Protein AF-A0A7I8DQJ8-F1 (afdb_monomer_lite)

Foldseek 3Di:
DEEDEQEDPVVVQVVLCPDPCSVVDHPVVVVVVDDHPPDPVPDDYDYDYPVDDPVNVVVVVVVVVVVVD

pLDDT: mean 94.17, std 7.84, range [49.38, 98.19]

Organism: NCBI:txid1727145

Structure (mmCIF, N/CA/C/O backbone):
data_AF-A0A7I8DQJ8-F1
#
_entry.id   AF-A0A7I8DQJ8-F1
#
loop_
_atom_site.group_PDB
_atom_site.id
_atom_site.type_symbol
_atom_site.label_atom_id
_atom_site.label_alt_id
_at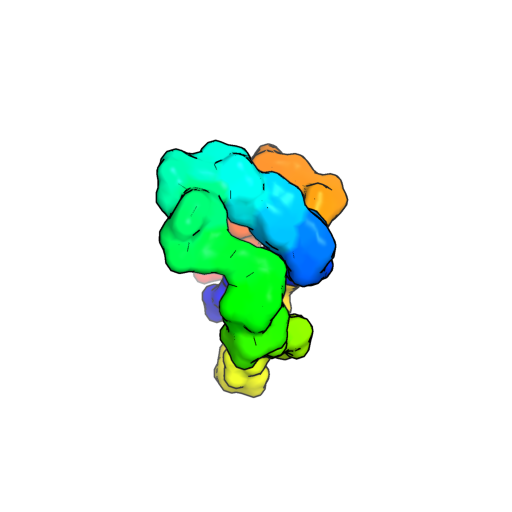om_site.label_comp_id
_atom_site.label_asym_id
_atom_site.label_entity_id
_atom_site.label_seq_id
_atom_site.pdbx_PDB_ins_code
_atom_site.Cartn_x
_atom_site.Cartn_y
_atom_site.Cartn_z
_atom_site.occupancy
_atom_site.B_iso_or_equiv
_atom_site.auth_seq_id
_atom_site.auth_comp_id
_atom_site.auth_asym_id
_atom_site.auth_atom_id
_atom_site.pdbx_PDB_model_num
ATOM 1 N N . MET A 1 1 ? -12.844 -2.713 11.210 1.00 89.88 1 MET A N 1
ATOM 2 C CA . MET A 1 1 ? -12.188 -1.567 10.552 1.00 89.88 1 MET A CA 1
ATOM 3 C C . MET A 1 1 ? -10.877 -2.053 9.969 1.00 89.88 1 MET A C 1
ATOM 5 O O . MET A 1 1 ? -10.248 -2.895 10.600 1.00 89.88 1 MET A O 1
ATOM 9 N N . ALA A 1 2 ? -10.507 -1.583 8.784 1.00 95.25 2 ALA A N 1
ATOM 10 C CA . ALA A 1 2 ? -9.231 -1.884 8.141 1.00 95.25 2 ALA A CA 1
ATOM 11 C C . ALA A 1 2 ? -8.480 -0.590 7.805 1.00 95.25 2 ALA A C 1
ATOM 13 O O . ALA A 1 2 ? -9.071 0.489 7.785 1.00 95.25 2 ALA A O 1
ATOM 14 N N . TYR A 1 3 ? -7.182 -0.713 7.543 1.00 96.62 3 TYR A N 1
ATOM 15 C CA . TYR A 1 3 ? -6.321 0.390 7.128 1.00 96.62 3 TYR A CA 1
ATOM 16 C C . TYR A 1 3 ? -5.765 0.090 5.740 1.00 96.62 3 TYR A C 1
ATOM 18 O O . TYR A 1 3 ? -5.271 -1.012 5.502 1.00 96.62 3 TYR A O 1
ATOM 26 N N . TYR A 1 4 ? -5.839 1.068 4.844 1.00 96.62 4 TYR A N 1
ATOM 27 C CA . TYR A 1 4 ? -5.369 0.959 3.467 1.00 96.62 4 TYR A CA 1
ATOM 28 C C . TYR A 1 4 ? -4.281 2.001 3.210 1.00 96.62 4 TYR A C 1
ATOM 30 O O . TYR A 1 4 ? -4.483 3.186 3.477 1.00 96.62 4 TYR A O 1
ATOM 38 N N . PHE A 1 5 ? -3.138 1.578 2.669 1.00 96.12 5 PHE A N 1
ATOM 39 C CA . PHE A 1 5 ? -2.089 2.498 2.232 1.00 96.12 5 PHE A CA 1
ATOM 40 C C . PHE A 1 5 ? -2.473 3.138 0.893 1.00 96.12 5 PHE A C 1
ATOM 42 O O . PHE A 1 5 ? -2.314 2.528 -0.162 1.00 96.12 5 PHE A O 1
ATOM 49 N N . ASP A 1 6 ? -2.961 4.379 0.942 1.00 96.12 6 ASP A N 1
ATOM 50 C CA . ASP A 1 6 ? -3.334 5.165 -0.240 1.00 96.12 6 ASP A CA 1
ATOM 51 C C . ASP A 1 6 ? -2.083 5.836 -0.818 1.00 96.12 6 ASP A C 1
ATOM 53 O O . ASP A 1 6 ? -1.808 7.016 -0.594 1.00 96.12 6 ASP A O 1
ATOM 57 N N . ILE A 1 7 ? -1.264 5.016 -1.481 1.00 95.38 7 ILE A N 1
ATOM 58 C CA . ILE A 1 7 ? 0.024 5.398 -2.063 1.00 95.38 7 ILE A CA 1
ATOM 59 C C . ILE A 1 7 ? -0.084 5.322 -3.595 1.00 95.38 7 ILE A C 1
ATOM 61 O O . ILE A 1 7 ? -0.517 4.289 -4.110 1.00 95.38 7 ILE A O 1
ATOM 65 N N . PRO A 1 8 ? 0.321 6.371 -4.337 1.00 95.44 8 PRO A N 1
ATOM 66 C CA . PRO A 1 8 ? 0.339 6.344 -5.797 1.00 95.44 8 PRO A CA 1
ATOM 67 C C . PRO A 1 8 ? 1.266 5.264 -6.357 1.00 95.44 8 PRO A C 1
ATOM 69 O O . PRO A 1 8 ? 2.302 4.948 -5.767 1.00 95.44 8 PRO A O 1
ATOM 72 N N . PHE A 1 9 ? 0.943 4.763 -7.550 1.00 97.12 9 PHE A N 1
ATOM 73 C CA . PHE A 1 9 ? 1.740 3.738 -8.226 1.00 97.12 9 PHE A CA 1
ATOM 74 C C . PHE A 1 9 ? 3.207 4.150 -8.393 1.00 97.12 9 PHE A C 1
ATOM 76 O O . PHE A 1 9 ? 4.107 3.336 -8.205 1.00 97.12 9 PHE A O 1
ATOM 83 N N . GLU A 1 10 ? 3.454 5.414 -8.730 1.00 96.62 10 GLU A N 1
ATOM 84 C CA . GLU A 1 10 ? 4.791 5.954 -8.969 1.00 96.62 10 GLU A CA 1
ATOM 85 C C . GLU A 1 10 ? 5.666 5.837 -7.713 1.00 96.62 10 GLU A C 1
ATOM 87 O O . GLU A 1 10 ? 6.806 5.377 -7.787 1.00 96.62 10 GLU A O 1
ATOM 92 N N . GLU A 1 11 ? 5.112 6.162 -6.544 1.00 96.25 11 GLU A N 1
ATOM 93 C CA . GLU A 1 11 ? 5.798 6.002 -5.259 1.00 96.25 11 GLU A CA 1
ATOM 94 C C . GLU A 1 11 ? 5.982 4.518 -4.906 1.00 96.25 11 GLU A C 1
ATOM 96 O O . GLU A 1 11 ? 7.048 4.106 -4.439 1.00 96.25 11 GLU A O 1
ATOM 101 N N . THR A 1 12 ? 4.981 3.673 -5.176 1.00 95.88 12 THR A N 1
ATOM 102 C CA . THR A 1 12 ? 5.106 2.219 -5.001 1.00 95.88 12 THR A CA 1
ATOM 103 C C . THR A 1 12 ? 6.241 1.639 -5.851 1.00 95.88 12 THR A C 1
ATOM 105 O O . THR A 1 12 ? 6.993 0.789 -5.366 1.00 95.88 12 THR A O 1
ATOM 108 N N . LEU A 1 13 ? 6.408 2.110 -7.088 1.00 97.06 13 LEU A N 1
ATOM 109 C CA . LEU A 1 13 ? 7.479 1.685 -7.986 1.00 97.06 13 LEU A CA 1
ATOM 110 C C . LEU A 1 13 ? 8.859 2.122 -7.472 1.00 97.06 13 LEU A C 1
ATOM 112 O O . LEU A 1 13 ? 9.781 1.305 -7.454 1.00 97.06 13 LEU A O 1
ATOM 116 N N . ILE A 1 14 ? 8.997 3.363 -6.992 1.00 96.81 14 ILE A N 1
ATOM 117 C CA . ILE A 1 14 ? 10.242 3.864 -6.380 1.00 96.81 14 ILE A CA 1
ATOM 118 C C . ILE A 1 14 ? 10.639 2.995 -5.179 1.00 96.81 14 ILE A C 1
ATOM 120 O O . ILE A 1 14 ? 11.788 2.567 -5.068 1.00 96.81 14 ILE A O 1
ATOM 124 N N . ARG A 1 15 ? 9.686 2.670 -4.296 1.00 95.44 15 ARG A N 1
ATOM 125 C CA . ARG A 1 15 ? 9.941 1.797 -3.135 1.00 95.44 15 ARG A CA 1
ATOM 126 C C . ARG A 1 15 ? 10.298 0.372 -3.542 1.00 95.44 15 ARG A C 1
ATOM 128 O O . ARG A 1 15 ? 11.139 -0.253 -2.900 1.00 95.44 15 ARG A O 1
ATOM 135 N N . HIS A 1 16 ? 9.673 -0.155 -4.594 1.00 96.75 16 HIS A N 1
ATOM 136 C CA . HIS A 1 16 ? 9.985 -1.488 -5.113 1.00 96.75 16 HIS A CA 1
ATOM 137 C C . HIS A 1 16 ? 11.436 -1.594 -5.582 1.00 96.75 16 HIS A C 1
ATOM 139 O O . HIS A 1 16 ? 12.098 -2.572 -5.250 1.00 96.75 16 HIS A O 1
ATOM 145 N N . GLN A 1 17 ? 11.972 -0.563 -6.243 1.00 96.69 17 GLN A N 1
ATOM 146 C CA . GLN A 1 17 ? 13.369 -0.538 -6.703 1.00 96.69 17 GLN A CA 1
ATOM 147 C C . GLN A 1 17 ? 14.399 -0.695 -5.571 1.00 96.69 17 GLN A C 1
ATOM 149 O O . GLN A 1 17 ? 15.532 -1.098 -5.825 1.00 96.69 17 GLN A O 1
ATOM 154 N N . GLN A 1 18 ? 14.019 -0.404 -4.325 1.00 96.44 18 GLN A N 1
ATOM 155 C CA . GLN A 1 18 ? 14.886 -0.546 -3.153 1.00 96.44 18 GLN A CA 1
ATOM 156 C C . GLN A 1 18 ? 14.859 -1.960 -2.547 1.00 96.44 18 GLN A C 1
ATOM 158 O O . GLN A 1 18 ? 15.635 -2.254 -1.635 1.00 96.44 18 GLN A O 1
ATOM 163 N N . LYS A 1 19 ? 13.971 -2.849 -3.011 1.00 95.56 19 LYS A N 1
ATOM 164 C CA . LYS A 1 19 ? 13.852 -4.212 -2.483 1.00 95.56 19 LYS A CA 1
ATOM 165 C C . LYS A 1 19 ? 14.929 -5.136 -3.068 1.00 95.56 19 LYS A C 1
ATOM 167 O O . LYS A 1 19 ? 15.252 -5.025 -4.248 1.00 95.56 19 LYS A O 1
ATOM 172 N N . PRO A 1 20 ? 15.431 -6.129 -2.305 1.00 96.44 20 PRO A N 1
ATOM 173 C CA . PRO A 1 20 ? 16.410 -7.098 -2.813 1.00 96.44 20 PRO A CA 1
ATOM 174 C C . PRO A 1 20 ? 15.944 -7.844 -4.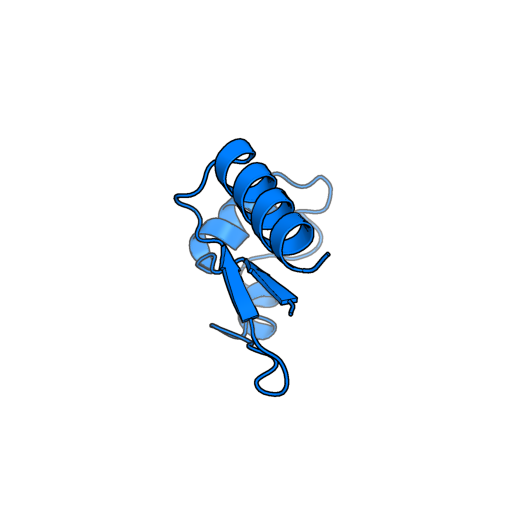071 1.00 96.44 20 PRO A C 1
ATOM 176 O O . PRO A 1 20 ? 16.751 -8.193 -4.931 1.00 96.44 20 PRO A O 1
ATOM 179 N N . ASN A 1 21 ? 14.634 -8.060 -4.191 1.00 94.25 21 ASN A N 1
ATOM 180 C CA . ASN A 1 21 ? 14.009 -8.775 -5.295 1.00 94.25 21 ASN A CA 1
ATOM 181 C C . ASN A 1 21 ? 13.464 -7.850 -6.402 1.00 94.25 21 ASN A C 1
ATOM 183 O O . ASN A 1 21 ? 12.680 -8.286 -7.239 1.00 94.25 21 ASN A O 1
ATOM 187 N N . ALA A 1 22 ? 13.893 -6.582 -6.450 1.00 96.12 22 ALA A N 1
ATOM 188 C CA . ALA A 1 22 ? 13.459 -5.616 -7.465 1.00 96.12 22 ALA A CA 1
ATOM 189 C C . ALA A 1 22 ? 13.712 -6.066 -8.917 1.00 96.12 22 ALA A C 1
ATOM 191 O O . ALA A 1 22 ? 13.079 -5.573 -9.844 1.00 96.12 22 ALA A O 1
ATOM 192 N N . HIS A 1 23 ? 14.643 -7.001 -9.116 1.00 95.62 23 HIS A N 1
ATOM 193 C CA . HIS A 1 23 ? 15.018 -7.543 -10.417 1.00 95.62 23 HIS A CA 1
ATOM 194 C C . HIS A 1 23 ? 14.086 -8.661 -10.923 1.00 95.62 23 HIS A C 1
ATOM 196 O O . HIS A 1 23 ? 14.228 -9.082 -12.067 1.00 95.62 23 HIS A O 1
ATOM 202 N N . GLU A 1 24 ? 13.155 -9.156 -10.100 1.00 97.62 24 GLU A N 1
ATOM 203 C CA . GLU A 1 24 ? 12.234 -10.238 -10.483 1.00 97.62 24 GLU A CA 1
ATOM 204 C C . GLU A 1 24 ? 11.069 -9.746 -11.356 1.00 97.62 24 GLU A C 1
ATOM 206 O O . GLU A 1 24 ? 10.541 -10.510 -12.161 1.00 97.62 24 GLU A O 1
ATOM 211 N N . PHE A 1 25 ? 10.663 -8.482 -11.204 1.00 96.75 25 PHE A N 1
ATOM 212 C CA . PHE A 1 25 ? 9.569 -7.864 -11.956 1.00 96.75 25 PHE A CA 1
ATOM 213 C C . PHE A 1 25 ? 9.707 -6.339 -11.981 1.00 96.75 25 PHE A C 1
ATOM 215 O O . PHE A 1 25 ? 10.156 -5.724 -11.010 1.00 96.75 25 PHE A O 1
ATOM 222 N N . GLY A 1 26 ? 9.316 -5.732 -13.104 1.00 95.50 26 GLY A N 1
ATOM 223 C CA . GLY A 1 26 ? 9.466 -4.297 -13.356 1.00 95.50 26 GLY A CA 1
ATOM 224 C C . GLY A 1 26 ? 8.141 -3.539 -13.439 1.00 95.50 26 GLY A C 1
ATOM 225 O O . GLY A 1 26 ? 7.067 -4.080 -13.178 1.00 95.50 26 GLY A O 1
ATOM 226 N N . GLU A 1 27 ? 8.215 -2.277 -13.870 1.00 97.44 27 GLU A N 1
ATOM 227 C CA . GLU A 1 27 ? 7.047 -1.397 -14.016 1.00 97.44 27 GLU A CA 1
ATOM 228 C C . GLU A 1 27 ? 5.923 -2.037 -14.843 1.00 97.44 27 GLU A C 1
ATOM 230 O O . GLU A 1 27 ? 4.760 -1.980 -14.450 1.00 97.44 27 GLU A O 1
ATOM 235 N N . VAL A 1 28 ? 6.264 -2.660 -15.975 1.00 97.88 28 VAL A N 1
ATOM 236 C CA . VAL A 1 28 ? 5.286 -3.251 -16.902 1.00 97.88 28 VAL A CA 1
ATOM 237 C C . VAL A 1 28 ? 4.461 -4.349 -16.231 1.00 97.88 28 VAL A C 1
ATOM 239 O O . VAL A 1 28 ? 3.264 -4.453 -16.491 1.00 97.88 28 VAL A O 1
ATOM 242 N N . ASP A 1 29 ? 5.076 -5.163 -15.377 1.00 97.56 29 ASP A N 1
ATOM 243 C CA . ASP A 1 29 ? 4.382 -6.237 -14.668 1.00 97.56 29 ASP A CA 1
ATOM 244 C C . ASP A 1 29 ? 3.540 -5.673 -13.527 1.00 97.56 29 ASP A C 1
ATOM 246 O O . ASP A 1 29 ? 2.347 -5.961 -13.442 1.00 97.56 29 ASP A O 1
ATOM 250 N N . MET A 1 30 ? 4.117 -4.765 -12.734 1.00 97.00 30 MET A N 1
ATOM 251 C CA . MET A 1 30 ? 3.400 -4.092 -11.651 1.00 97.00 30 MET A CA 1
ATOM 252 C C . MET A 1 30 ? 2.168 -3.337 -12.159 1.00 97.00 30 MET A C 1
ATOM 254 O O . MET A 1 30 ? 1.120 -3.398 -11.525 1.00 97.00 30 MET A O 1
ATOM 258 N N . ARG A 1 31 ? 2.251 -2.672 -13.321 1.00 97.44 31 ARG A N 1
ATOM 259 C CA . ARG A 1 31 ? 1.125 -1.938 -13.920 1.00 97.44 31 ARG A CA 1
ATOM 260 C C . ARG A 1 31 ? -0.036 -2.862 -14.301 1.00 97.44 31 ARG A C 1
ATOM 262 O O . ARG A 1 31 ? -1.180 -2.432 -14.232 1.00 97.44 31 ARG A O 1
ATOM 269 N N . LYS A 1 32 ? 0.231 -4.120 -14.676 1.00 97.50 32 LYS A N 1
ATOM 270 C CA . LYS A 1 32 ? -0.823 -5.110 -14.980 1.00 97.50 32 LYS A CA 1
ATOM 271 C C . LYS A 1 32 ? -1.569 -5.569 -13.728 1.00 97.50 32 LYS A C 1
ATOM 273 O O . LYS A 1 32 ? -2.738 -5.921 -13.828 1.00 97.50 32 LYS A O 1
ATOM 278 N N . TRP A 1 33 ? -0.889 -5.611 -12.583 1.00 95.81 33 TRP A N 1
ATOM 279 C CA . TRP A 1 33 ? -1.480 -6.001 -11.297 1.00 95.81 33 TRP A CA 1
ATOM 280 C C . TRP A 1 33 ? -2.088 -4.820 -10.541 1.00 95.81 33 TRP A C 1
ATOM 282 O O . TRP A 1 33 ? -2.851 -5.025 -9.603 1.00 95.81 33 TRP A O 1
ATOM 292 N N . TRP A 1 34 ? -1.718 -3.594 -10.912 1.00 96.56 34 TRP A N 1
ATOM 293 C CA . TRP A 1 34 ? -2.128 -2.400 -10.195 1.00 96.56 34 TRP A CA 1
ATOM 294 C C . TRP A 1 34 ? -3.611 -2.110 -10.384 1.00 96.56 34 TRP A C 1
ATOM 296 O O . TRP A 1 34 ? -4.084 -1.885 -11.498 1.00 96.56 34 TRP A O 1
ATOM 306 N N . GLN A 1 35 ? -4.314 -2.018 -9.263 1.00 95.44 35 GLN A N 1
ATOM 307 C CA . GLN A 1 35 ? -5.659 -1.486 -9.196 1.00 95.44 35 GLN A CA 1
ATOM 308 C C . GLN A 1 35 ? -5.634 -0.270 -8.276 1.00 95.44 35 GLN A C 1
ATOM 310 O O . GLN A 1 35 ? -5.351 -0.369 -7.083 1.00 95.44 35 GLN A O 1
ATOM 315 N N . GLU A 1 36 ? -5.883 0.904 -8.851 1.00 93.31 36 GLU A N 1
ATOM 316 C CA . GLU A 1 36 ? -5.942 2.133 -8.072 1.00 93.31 36 GLU A CA 1
ATOM 317 C C . GLU A 1 36 ? -7.132 2.070 -7.112 1.00 93.31 36 GLU A C 1
ATOM 319 O O . GLU A 1 36 ? -8.257 1.801 -7.537 1.00 93.31 36 GLU A O 1
ATOM 324 N N . ARG A 1 37 ? -6.876 2.360 -5.829 1.00 92.31 37 ARG A N 1
ATOM 325 C CA . ARG A 1 37 ? -7.907 2.420 -4.783 1.00 92.31 37 ARG A CA 1
ATOM 326 C C . ARG A 1 37 ? -8.729 1.128 -4.702 1.00 92.31 37 ARG A C 1
ATOM 328 O O . ARG A 1 37 ? -9.960 1.166 -4.725 1.00 92.31 37 ARG A O 1
ATOM 335 N N . ASP A 1 38 ? -8.035 -0.004 -4.605 1.00 94.00 38 ASP A N 1
ATOM 336 C CA . ASP A 1 38 ? -8.631 -1.333 -4.423 1.00 94.00 38 ASP A CA 1
ATOM 337 C C . ASP A 1 38 ? -9.201 -1.510 -3.004 1.00 94.00 38 ASP A C 1
ATOM 339 O O . ASP A 1 38 ? -8.664 -2.222 -2.158 1.00 94.00 38 ASP A O 1
ATOM 343 N N . PHE A 1 39 ? -10.264 -0.760 -2.720 1.00 94.62 39 PHE A N 1
ATOM 344 C CA . PHE A 1 39 ? -10.978 -0.768 -1.450 1.00 94.62 39 PHE A CA 1
ATOM 345 C C . PHE A 1 39 ? -11.877 -2.000 -1.338 1.00 94.62 39 PHE A C 1
ATOM 347 O O . PHE A 1 39 ? -12.571 -2.370 -2.287 1.00 94.62 39 PHE A O 1
ATOM 354 N N . LEU A 1 40 ? -11.943 -2.586 -0.142 1.00 94.00 40 LEU A N 1
ATOM 355 C CA . LEU A 1 40 ? -12.780 -3.753 0.138 1.00 94.00 40 LEU A CA 1
ATOM 356 C C . LEU A 1 40 ? -14.277 -3.452 -0.002 1.00 94.00 40 LEU A C 1
ATOM 358 O O . LEU A 1 40 ? -15.054 -4.344 -0.337 1.00 94.00 40 LEU A O 1
ATOM 362 N N . GLY A 1 41 ? -14.713 -2.231 0.328 1.00 94.25 41 GLY A N 1
ATOM 363 C CA . GLY A 1 41 ? -16.107 -1.779 0.180 1.00 94.25 41 GLY A CA 1
ATOM 364 C C . GLY A 1 41 ? -17.149 -2.477 1.076 1.00 94.25 41 GLY A C 1
ATOM 365 O O . GLY A 1 41 ? -18.304 -2.059 1.111 1.00 94.25 41 GLY A O 1
ATOM 366 N N . ILE A 1 42 ? -16.758 -3.515 1.819 1.00 96.62 42 ILE A N 1
ATOM 367 C CA . ILE A 1 42 ? -17.621 -4.302 2.720 1.00 96.62 42 ILE A CA 1
ATOM 368 C C . ILE A 1 42 ? -17.378 -4.008 4.205 1.00 96.62 42 ILE A C 1
ATOM 370 O O . ILE A 1 42 ? -18.165 -4.417 5.057 1.00 96.62 42 ILE A O 1
ATOM 374 N N . ILE A 1 43 ? -16.291 -3.305 4.524 1.00 95.38 43 ILE A N 1
ATOM 375 C CA . ILE A 1 43 ? -15.946 -2.851 5.873 1.00 95.38 43 ILE A CA 1
ATOM 376 C C . ILE A 1 43 ? -15.439 -1.405 5.816 1.00 95.38 43 ILE A C 1
ATOM 378 O O . ILE A 1 43 ? -14.924 -0.992 4.780 1.00 95.38 43 ILE A O 1
ATOM 382 N N . PRO A 1 44 ? -15.542 -0.628 6.912 1.00 94.12 44 PRO A N 1
ATOM 383 C CA . PRO A 1 44 ? -14.921 0.690 6.973 1.00 94.12 44 PRO A CA 1
ATOM 384 C C . PRO A 1 44 ? -13.399 0.599 6.824 1.00 94.12 44 PRO A C 1
ATOM 386 O O . PRO A 1 44 ? -12.752 -0.187 7.531 1.00 94.12 44 PRO A O 1
ATOM 389 N N . GLU A 1 45 ? -12.851 1.440 5.950 1.00 95.94 45 GLU A N 1
ATOM 390 C CA . GLU A 1 45 ? -11.422 1.550 5.659 1.00 95.94 45 GLU A CA 1
ATOM 391 C C . GLU A 1 45 ? -10.919 2.964 5.960 1.00 95.94 45 GLU A C 1
ATOM 393 O O . GLU A 1 45 ? -11.502 3.959 5.522 1.00 95.94 45 GLU A O 1
ATOM 398 N N . VAL A 1 46 ? -9.816 3.048 6.700 1.00 95.88 46 VAL A N 1
ATOM 399 C CA . VAL A 1 46 ? -9.092 4.290 6.974 1.00 95.88 46 VAL A CA 1
ATOM 400 C C . VAL A 1 46 ? -7.900 4.372 6.029 1.00 95.88 46 VAL A C 1
ATOM 402 O O . VAL A 1 46 ? -7.107 3.436 5.925 1.00 95.88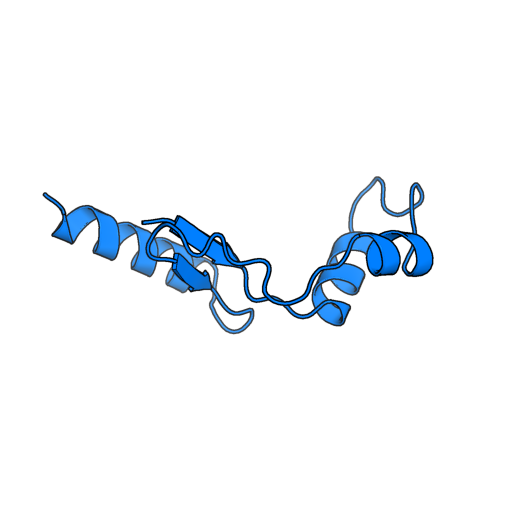 46 VAL A O 1
ATOM 405 N N . LYS A 1 47 ? -7.767 5.499 5.333 1.00 96.00 47 LYS A N 1
ATOM 406 C CA . LYS A 1 47 ? -6.678 5.725 4.380 1.00 96.00 47 LYS A CA 1
ATOM 407 C C . LYS A 1 47 ? -5.447 6.256 5.098 1.00 96.00 47 LYS A C 1
ATOM 409 O O . LYS A 1 47 ? -5.532 7.249 5.816 1.00 96.00 47 LYS A O 1
ATOM 414 N N . LEU A 1 48 ? -4.312 5.619 4.850 1.00 97.00 48 LEU A N 1
ATOM 415 C CA . LEU A 1 48 ? -2.994 6.056 5.283 1.00 97.00 48 LEU A CA 1
ATOM 416 C C . LEU A 1 48 ? -2.254 6.600 4.059 1.00 97.00 48 LEU A C 1
ATOM 418 O O . LEU A 1 48 ? -1.801 5.821 3.218 1.00 97.00 48 LEU A O 1
ATOM 422 N N . SER A 1 49 ? -2.194 7.926 3.922 1.00 95.06 49 SER A N 1
ATOM 423 C CA . SER A 1 49 ? -1.504 8.572 2.801 1.00 95.06 49 SER A CA 1
ATOM 424 C C . SER A 1 49 ? 0.014 8.560 2.992 1.00 95.06 49 SER A C 1
ATOM 426 O O . SER A 1 49 ? 0.526 8.335 4.091 1.00 95.06 49 SER A O 1
ATOM 428 N N . MET A 1 50 ? 0.748 8.843 1.916 1.00 94.00 50 MET A N 1
ATOM 429 C CA . MET A 1 50 ? 2.210 8.948 1.961 1.00 94.00 50 MET A CA 1
ATOM 430 C C . MET A 1 50 ? 2.741 10.155 2.752 1.00 94.00 50 MET A C 1
ATOM 432 O O . MET A 1 50 ? 3.925 10.178 3.073 1.00 94.00 50 MET A O 1
ATOM 436 N N . ASP A 1 51 ? 1.884 11.130 3.071 1.00 95.62 51 ASP A N 1
ATOM 437 C CA . ASP A 1 51 ? 2.256 12.329 3.834 1.00 95.62 51 ASP A CA 1
ATOM 438 C C . ASP A 1 51 ? 2.356 12.060 5.343 1.00 95.62 51 ASP A C 1
ATOM 440 O O . ASP A 1 51 ? 2.892 12.879 6.089 1.00 95.62 51 ASP A O 1
ATOM 444 N N . LEU A 1 52 ? 1.835 10.919 5.805 1.00 96.75 52 LEU A N 1
ATOM 445 C CA . LEU A 1 52 ? 1.894 10.520 7.205 1.00 96.75 52 LEU A CA 1
ATOM 446 C C . LEU A 1 52 ? 3.270 9.952 7.549 1.00 96.75 52 LEU A C 1
ATOM 448 O O . LEU A 1 52 ? 3.794 9.065 6.869 1.00 96.75 52 LEU A O 1
ATOM 452 N N . SER A 1 53 ? 3.834 10.404 8.669 1.00 96.88 53 SER A N 1
ATOM 453 C CA . SER A 1 53 ? 5.010 9.755 9.235 1.00 96.88 53 SER A CA 1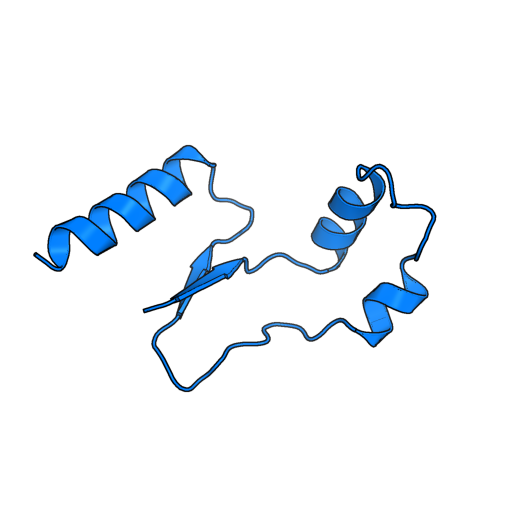
ATOM 454 C C . SER A 1 53 ? 4.642 8.411 9.873 1.00 96.88 53 SER A C 1
ATOM 456 O O . SER A 1 53 ? 3.486 8.146 10.211 1.00 96.88 53 SER A O 1
ATOM 458 N N . LEU A 1 54 ? 5.648 7.564 10.117 1.00 96.75 54 LEU A N 1
ATOM 459 C CA . LEU A 1 54 ? 5.458 6.319 10.868 1.00 96.75 54 LEU A CA 1
ATOM 460 C C . LEU A 1 54 ? 4.806 6.574 12.237 1.00 96.75 54 LEU A C 1
ATOM 462 O O . LEU A 1 54 ? 3.928 5.819 12.646 1.00 96.75 54 LEU A O 1
ATOM 466 N N . ASN A 1 55 ? 5.214 7.642 12.928 1.00 98.19 55 ASN A N 1
ATOM 467 C CA . ASN A 1 55 ? 4.657 7.989 14.232 1.00 98.19 55 ASN A CA 1
ATOM 468 C C . ASN A 1 55 ? 3.195 8.428 14.121 1.00 98.19 55 ASN A C 1
ATOM 470 O O . ASN A 1 55 ? 2.398 8.038 14.967 1.00 98.19 55 ASN A O 1
ATOM 474 N N . ASP A 1 56 ? 2.827 9.179 13.079 1.00 98.06 56 ASP A N 1
ATOM 475 C CA . ASP A 1 56 ? 1.430 9.569 12.854 1.00 98.06 56 ASP A CA 1
ATOM 476 C C . ASP A 1 56 ? 0.556 8.334 12.633 1.00 98.06 56 ASP A C 1
ATOM 478 O O . ASP A 1 56 ? -0.476 8.189 13.285 1.00 98.06 56 ASP A O 1
ATOM 482 N N . ILE A 1 57 ? 1.018 7.397 11.794 1.00 97.75 57 ILE A N 1
ATOM 483 C CA . ILE A 1 57 ? 0.322 6.131 11.521 1.00 97.75 57 ILE A CA 1
ATOM 484 C C . ILE A 1 57 ? 0.147 5.320 12.810 1.00 97.75 57 ILE A C 1
ATOM 486 O O . ILE A 1 57 ? -0.961 4.885 13.124 1.00 97.75 57 ILE A O 1
ATOM 490 N N . VAL A 1 58 ? 1.226 5.119 13.575 1.00 97.31 58 VAL A N 1
ATOM 491 C CA . VAL A 1 58 ? 1.188 4.335 14.821 1.00 97.31 58 VAL A CA 1
ATOM 492 C C . VAL A 1 58 ? 0.269 4.984 15.854 1.00 97.31 58 VAL A C 1
ATOM 494 O O . VAL A 1 58 ? -0.540 4.287 16.469 1.00 97.31 58 VAL A O 1
ATOM 497 N N . ASN A 1 59 ? 0.357 6.303 16.033 1.00 97.00 59 ASN A N 1
ATOM 498 C CA . ASN A 1 59 ? -0.482 7.039 16.976 1.00 97.00 59 ASN A CA 1
ATOM 499 C C . ASN A 1 59 ? -1.957 6.982 16.576 1.00 97.00 59 ASN A C 1
ATOM 501 O O . ASN A 1 59 ? -2.810 6.755 17.431 1.00 97.00 59 ASN A O 1
ATOM 505 N N . GLN A 1 60 ? -2.259 7.147 15.287 1.00 95.75 60 GLN A N 1
ATOM 506 C CA . GLN A 1 60 ? -3.619 7.057 14.770 1.00 95.75 60 GLN A CA 1
ATOM 507 C C . GLN A 1 60 ? -4.218 5.673 15.035 1.00 95.75 60 GLN A C 1
ATOM 509 O O . GLN A 1 60 ? -5.252 5.580 15.690 1.00 95.75 60 GLN A O 1
ATOM 514 N N . ILE A 1 61 ? -3.531 4.602 14.621 1.00 95.94 61 ILE A N 1
ATOM 515 C CA . ILE A 1 61 ? -4.000 3.224 14.839 1.00 95.94 61 ILE A CA 1
ATOM 516 C C . ILE A 1 61 ? -4.172 2.934 16.337 1.00 95.94 61 ILE A C 1
ATOM 518 O O . ILE A 1 61 ? -5.162 2.331 16.747 1.00 95.94 61 ILE A O 1
ATOM 522 N N . SER A 1 62 ? -3.231 3.380 17.172 1.00 95.75 62 SER A N 1
ATOM 523 C CA . SER A 1 62 ? -3.295 3.149 18.621 1.00 95.75 62 SER A CA 1
ATOM 524 C C . SER A 1 62 ? -4.490 3.857 19.263 1.00 95.75 62 SER A C 1
ATOM 526 O O . SER A 1 62 ? -5.185 3.255 20.079 1.00 95.75 62 SER A O 1
ATOM 528 N N . ASN A 1 63 ? -4.760 5.108 18.877 1.00 95.19 63 ASN A N 1
ATOM 529 C CA . ASN A 1 63 ? -5.905 5.871 19.376 1.00 95.19 63 ASN A CA 1
ATOM 530 C C . ASN A 1 63 ? -7.235 5.261 18.916 1.00 95.19 63 ASN A C 1
ATOM 532 O O . ASN A 1 63 ? -8.150 5.105 19.720 1.00 95.19 63 ASN A O 1
ATOM 536 N N . ASP A 1 64 ? -7.322 4.867 17.647 1.00 93.81 64 ASP A N 1
ATOM 537 C CA . ASP A 1 64 ? -8.506 4.228 17.072 1.00 93.81 64 ASP A CA 1
ATOM 538 C C . ASP A 1 64 ? -8.875 2.922 17.797 1.00 93.81 64 ASP A C 1
ATOM 540 O O . ASP A 1 64 ? -10.057 2.636 17.995 1.00 93.81 64 ASP A O 1
ATOM 544 N N . ILE A 1 65 ? -7.871 2.133 18.202 1.00 92.00 65 ILE A N 1
ATOM 545 C CA . ILE A 1 65 ? -8.059 0.899 18.980 1.00 92.00 65 ILE A CA 1
ATOM 546 C C . ILE A 1 65 ? -8.417 1.219 20.435 1.00 92.00 65 ILE A C 1
ATOM 548 O O . ILE A 1 65 ? -9.314 0.591 20.993 1.00 92.00 65 ILE A O 1
ATOM 552 N N . ALA A 1 66 ? -7.746 2.192 21.058 1.00 87.88 66 ALA A N 1
ATOM 553 C CA . ALA A 1 66 ? -7.985 2.554 22.455 1.00 87.88 66 ALA A CA 1
ATOM 554 C C . ALA A 1 66 ? -9.400 3.104 22.701 1.00 87.88 66 ALA A C 1
ATOM 556 O O . ALA A 1 66 ? -9.949 2.901 23.777 1.00 87.88 66 ALA A O 1
ATOM 557 N N . VAL A 1 67 ? -10.005 3.767 21.710 1.00 69.69 67 VAL A N 1
ATOM 558 C CA . VAL A 1 67 ? -11.387 4.282 21.773 1.00 69.69 67 VAL A CA 1
ATOM 559 C C . VAL A 1 67 ? -12.441 3.171 21.595 1.00 69.69 67 VAL A C 1
ATOM 561 O O . VAL A 1 67 ? -13.620 3.395 21.858 1.00 69.69 67 VAL A O 1
ATOM 564 N N . GLN A 1 68 ? -12.048 1.966 21.166 1.00 58.66 68 GLN A N 1
ATOM 565 C CA . GLN A 1 68 ? -12.950 0.818 20.985 1.00 58.66 68 GLN A CA 1
ATOM 566 C C . GLN A 1 68 ? -13.075 -0.087 22.228 1.00 58.66 68 GLN A C 1
ATOM 568 O O . GLN A 1 68 ? -13.794 -1.087 22.160 1.00 58.66 68 GLN A O 1
ATOM 573 N N . ILE A 1 69 ? -12.401 0.246 23.338 1.00 49.38 69 ILE A N 1
ATOM 574 C CA . ILE A 1 69 ? -12.491 -0.434 24.648 1.00 49.38 69 ILE A CA 1
ATOM 575 C C . ILE A 1 69 ? -13.322 0.421 25.606 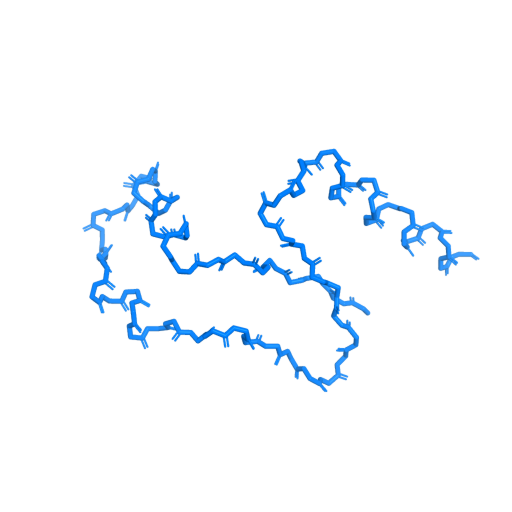1.00 49.38 69 ILE A C 1
ATOM 577 O O . ILE A 1 69 ? -14.189 -0.161 26.296 1.00 49.38 69 ILE A O 1
#

Sequence (69 aa):
MAYYFDIPFEETLIRHQQKPNAHEFGEVDMRKWWQERDFLGIIPEVKLSMDLSLNDIVNQISNDIAVQI

Secondary structure (DSSP, 8-state):
-EEEEE--HHHHHHHHHTSTTTTS--HHHHHHH--TT---SSS-EEEEETTS-HHHHHHHHHHHHHTT-

Radius of gyration: 14.87 Å; chains: 1; bounding box: 34×23×42 Å

=== Feature glossary ===
Legend for the data blocks above and below:

— What the protein is —

The amino-acid sequence is the protein's primary structure: the linear order of residues from the N-terminus to the C-terminus, written in one-letter code. Everything else here — the 3D coordinates, the secondary structure, the domain annotations — is ultimately a consequence of this string.

Database cross-references. InterPro integrates a dozen domain/family signature databases into unified entries with residue-range hits. GO terms attach function/process/location labels with evidence codes. CATH codes position the fold in a four-level structural taxonomy. Organism is the NCBI-taxonomy species name.

— Where its atoms are —

The mmCIF block holds the 3D Cartesian coordinates of each backbone atom (N, Cα, C, O) in ångströms. mmCIF is the PDB's canonical archive format — a tagged-loop text representation of the atomic model.

The six renders are orthographic views along the three Cartesian axes in both directions. Representation (cartoon, sticks, or surface) and color scheme (sequence-rainbow or by-chain) vary across proteins so the training set covers all the common visualization conventions.

— Local backbone conformation —

Secondary structure is the local, repeating backbone conformation. DSSP classifies it into eight states by reading the hydrogen-bond network: three helix types (H, G, I), two β types (E, B), two non-regular types (T, S), and unstructured coil (-).

SS3 is a coarse helix/strand/coil call (letters a/b/c) made by the P-SEA algorithm from inter-Cα distances and dihedrals. It is less detailed than DSSP but needs only Cα positions.

Backbone dihedral angles. Every residue except chain termini has a φ (preceding-C → N → Cα → C) and a ψ (N → Cα → C → next-N). They are reported in degrees following the IUPAC sign convention. Secondary structure is essentially a statement about which (φ, ψ) basin each residue occupies.

— Global shape and packing —

The geometric summary reports three shape descriptors. Rg (radius of gyration) measures how spread out the Cα atoms are about their centre of mass; compact globular proteins have small Rg, elongated or unfolded ones large. Cα contacts (<8 Å, |i−j|>4) count long-range residue pairs in spatial proximity — high for tightly packed folds, near zero for rods or random coil. The bounding-box extents give the protein's footprint along 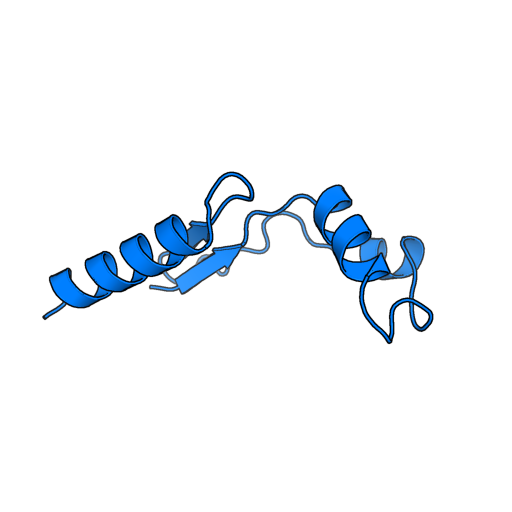x, y, z in Å.

Solvent accessibility: the surface area of each residue that a 1.4 Å water probe can touch, in Å². When only backbone atoms are present the absolute values are lower than full-atom SASA (side chains contribute most of the area) and are flagged as backbone-only.

Plot images: a contact map (which residues are close in 3D, as an N×N binary image), a Ramachandran scatter (backbone torsion angles, revealing secondary-structure composition at a glance), and — for AlphaFold structures — a PAE heatmap (pairwise prediction confidence).

— Structural neighborhood —

Foldseek's 3Di representation compresses backbone geometry into a per-residue letter drawn from a learned twenty-state alphabet. It captures the tertiary interaction pattern around each residue — which residues are packed against it in space, regardless of where they are in sequence.

Structural nearest neighbors (via Foldseek easy-search vs the PDB). Reported per hit: target PDB id, E-value, and alignment TM-score. A TM-score above ~0.5 is the conventional threshold for 'same fold'.

— Confidence and disorder —

pLDDT (predicted Local Distance Difference Test) is AlphaFold's per-residue confidence score, ranging from 0 to 100. Values above 90 indicate high confidence (typically well-packed cores); 70–90 is confident; 50–70 low confidence; below 50 usually means the region is disordered or the prediction is unreliable there. AlphaFold stores pLDDT in the mmCIF B-factor column.

For experimental (PDB) structures, the B-factor (temperature factor) quantifies the positional spread of each atom in the crystal — a combination of thermal vibration and static disorder — in units of Å². High B-factors mark flexible loops or poorly resolved regions; low B-factors mark the rigid, well-ordered core.

Predicted Aligned Error (PAE) is an AlphaFold confidence matrix: entry (i, j) is the expected error in the position of residue j, in ångströms, when the prediction is superimposed on the true structure at residue i. Low PAE within a block of residues means that block is internally rigid and well-predicted; high PAE between two blocks means their relative placement is uncertain even if each block individually is confident.